Protein 5K6D (pdb70)

Foldseek 3Di:
DFADPCQAAVDDDQDGHHDDPQAWHKRAQLQDDDDDLVVSQVSLQCSQCPHRVARGWHAADCDPRHRHRRIITHHHD/DQFADPCLQAVDDDQDRDHDDPVQKHKNAQLQDDDDDLVVSQVSLQCSQCPHSVAPGWHAADCDPQHRDRRIIIHGHD

Structure (mmCIF, N/CA/C/O backbone):
data_5K6D
#
_entry.id   5K6D
#
_cell.length_a   60.251
_cell.length_b   66.627
_cell.length_c   42.285
_cell.angle_alpha   90.000
_cell.angle_beta   121.690
_cell.angle_gamma   90.000
#
_symmetry.space_group_name_H-M   'C 1 2 1'
#
loop_
_entity.id
_entity.type
_entity.pdbx_description
1 polymer 'Putative secreted salivary protein'
2 water water
#
loop_
_atom_site.group_PDB
_atom_site.id
_atom_site.type_symbol
_atom_site.label_atom_id
_atom_site.label_alt_id
_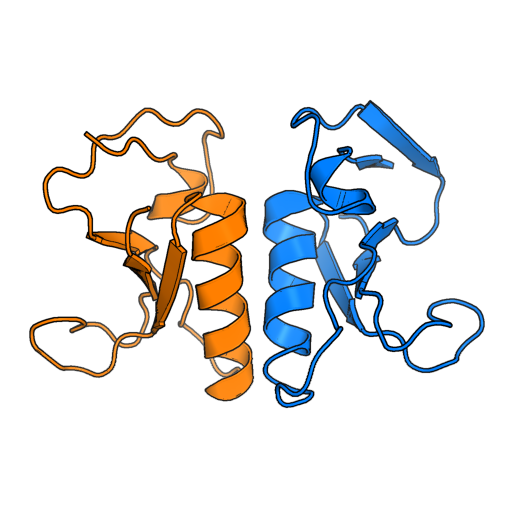atom_site.label_comp_id
_atom_site.label_asym_id
_atom_site.label_entity_id
_atom_site.label_seq_id
_atom_site.pdbx_PDB_ins_code
_atom_site.Cartn_x
_atom_site.Cartn_y
_atom_site.Cartn_z
_atom_site.occupancy
_atom_site.B_iso_or_equiv
_atom_site.auth_seq_id
_atom_site.auth_comp_id
_atom_site.auth_asym_id
_atom_site.auth_atom_id
_atom_site.pdbx_PDB_model_num
ATOM 1 N N . TRP A 1 2 ? -22.011 6.108 26.410 1.00 24.08 1 TRP A N 1
ATOM 2 C CA . TRP A 1 2 ? -22.021 5.971 24.963 1.00 17.83 1 TRP A CA 1
ATOM 3 C C . TRP A 1 2 ? -23.447 5.987 24.458 1.00 16.69 1 TRP A C 1
ATOM 4 O O . TRP A 1 2 ? -24.280 5.192 24.896 1.00 19.24 1 TRP A O 1
ATOM 15 N N . LYS A 1 3 ? -23.720 6.905 23.544 1.00 15.61 2 LYS A N 1
ATOM 16 C CA . LYS A 1 3 ? -25.007 6.943 22.870 1.00 14.65 2 LYS A CA 1
ATOM 17 C C . LYS A 1 3 ? -24.858 6.467 21.433 1.00 12.93 2 LYS A C 1
ATOM 18 O O . LYS A 1 3 ? -23.895 6.826 20.748 1.00 14.66 2 LYS A O 1
ATOM 24 N N . VAL A 1 4 ? -25.805 5.654 20.983 1.00 11.49 3 VAL A N 1
ATOM 25 C CA . VAL A 1 4 ? -25.791 5.140 19.618 1.00 10.54 3 VAL A CA 1
ATOM 26 C C . VAL A 1 4 ? -27.167 5.333 18.998 1.00 10.31 3 VAL A C 1
ATOM 27 O O . VAL A 1 4 ? -28.138 5.663 19.683 1.00 11.46 3 VAL A O 1
ATOM 31 N N . SER A 1 5 ? -27.260 5.128 17.690 1.00 9.89 4 SER A N 1
ATOM 32 C CA . SER A 1 5 ? -28.522 5.341 16.985 1.00 9.63 4 SER A CA 1
ATOM 33 C C . SER A 1 5 ? -29.376 4.076 16.912 1.00 9.21 4 SER A C 1
ATOM 34 O O . SER A 1 5 ? -28.880 2.962 17.117 1.00 8.61 4 SER A O 1
ATOM 37 N N . GLU A 1 6 ? -30.656 4.246 16.585 1.00 9.69 5 GLU A N 1
ATOM 38 C CA . GLU A 1 6 ? -31.485 3.101 16.234 1.00 9.65 5 GLU A CA 1
ATOM 39 C C . GLU A 1 6 ? -30.854 2.273 15.118 1.00 9.23 5 GLU A C 1
ATOM 40 O O . GLU A 1 6 ? -30.890 1.044 15.143 1.00 9.17 5 GLU A O 1
ATOM 46 N N . ARG A 1 7 ? -30.295 2.949 14.121 1.00 8.29 6 ARG A N 1
ATOM 47 C CA . ARG A 1 7 ? -29.641 2.250 13.023 1.00 7.45 6 ARG A CA 1
ATOM 48 C C . ARG A 1 7 ? -28.538 1.336 13.528 1.00 7.61 6 ARG A C 1
ATOM 49 O O . ARG A 1 7 ? -28.383 0.214 13.052 1.00 7.53 6 ARG A O 1
ATOM 57 N N . CYS A 1 8 ? -27.777 1.815 14.503 1.00 6.69 7 CYS A N 1
ATOM 58 C CA . CYS A 1 8 ? -26.754 0.989 15.118 1.00 6.70 7 CYS A CA 1
ATOM 59 C C . CYS A 1 8 ? -27.351 -0.286 15.702 1.00 6.61 7 CYS A C 1
ATOM 60 O O . CYS A 1 8 ? -26.876 -1.393 15.405 1.00 7.34 7 CYS A O 1
ATOM 63 N N . LEU A 1 9 ? -28.391 -0.132 16.519 1.00 7.00 8 LEU A N 1
ATOM 64 C CA . LEU A 1 9 ? -28.910 -1.246 17.301 1.00 7.92 8 LEU A CA 1
ATOM 65 C C . LEU A 1 9 ? -29.797 -2.190 16.497 1.00 7.99 8 LEU A C 1
ATOM 66 O O . LEU A 1 9 ? -29.596 -3.404 16.529 1.00 10.08 8 LEU A O 1
ATOM 71 N N . LYS A 1 10 ? -30.793 -1.655 15.798 1.00 8.78 9 LYS A N 1
ATOM 72 C CA . LYS A 1 10 ? -31.718 -2.545 15.085 1.00 9.70 9 LYS A CA 1
ATOM 73 C C . LYS A 1 10 ? -31.449 -2.609 13.577 1.00 10.54 9 LYS A C 1
ATOM 74 O O . LYS A 1 10 ? -32.048 -3.434 12.881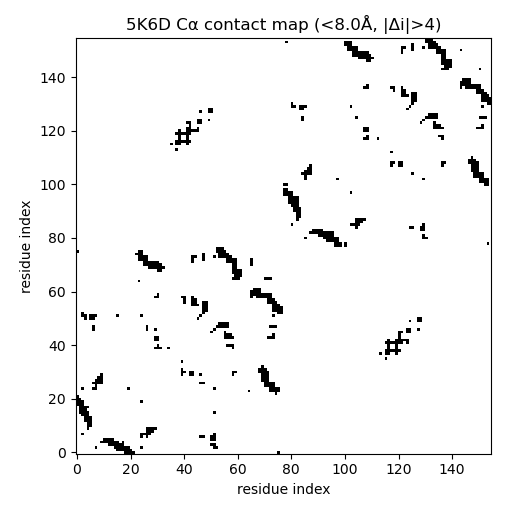 1.00 12.25 9 LYS A O 1
ATOM 80 N N . GLY A 1 11 ? -30.561 -1.760 13.069 1.00 8.42 10 GLY A N 1
ATOM 81 C CA . GLY A 1 11 ? -30.131 -1.880 11.684 1.00 9.88 10 GLY A CA 1
ATOM 82 C C . GLY A 1 11 ? -30.722 -0.855 10.735 1.00 8.48 10 GLY A C 1
ATOM 83 O O . GLY A 1 11 ? -30.248 -0.693 9.600 1.00 9.16 10 GLY A O 1
ATOM 84 N N . HIS A 1 12 ? -31.760 -0.172 11.200 1.00 9.38 11 HIS A N 1
ATOM 85 C CA . HIS A 1 12 ? -32.496 0.815 10.419 1.00 9.50 11 HIS A CA 1
ATOM 86 C C . HIS A 1 12 ? -33.163 1.748 11.417 1.00 9.93 11 HIS A C 1
ATOM 87 O O . HI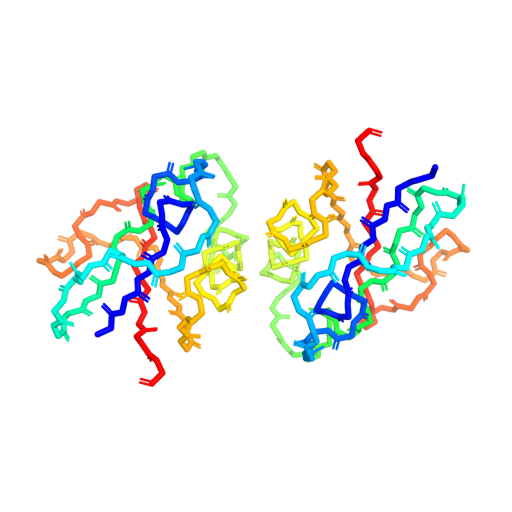S A 1 12 ? -33.161 1.466 12.618 1.00 10.90 11 HIS A O 1
ATOM 94 N N . GLY A 1 13 ? -33.729 2.849 10.933 1.00 9.97 12 GLY A N 1
ATOM 95 C CA . GLY A 1 13 ? -34.446 3.760 11.807 1.00 11.43 12 GLY A CA 1
ATOM 96 C C . GLY A 1 13 ? -33.806 5.126 11.927 1.00 11.41 12 GLY A C 1
ATOM 97 O O . GLY A 1 13 ? -33.207 5.629 10.980 1.00 11.63 12 GLY A O 1
ATOM 98 N N . LYS A 1 14 ? -33.956 5.741 13.092 1.00 11.84 13 LYS A N 1
ATOM 99 C CA A LYS A 1 14 ? -33.417 7.073 13.321 0.53 12.56 13 LYS A CA 1
ATOM 100 C CA B LYS A 1 14 ? -33.418 7.074 13.352 0.47 13.02 13 LYS A CA 1
ATOM 101 C C . LYS A 1 14 ? -31.894 7.103 13.240 1.00 11.74 13 LYS A C 1
ATOM 102 O O . LYS A 1 14 ? -31.215 6.157 13.656 1.00 11.03 13 LYS A O 1
ATOM 113 N N . PHE A 1 15 ? -31.375 8.210 12.709 1.00 12.91 14 PHE A N 1
ATOM 114 C CA A PHE A 1 15 ? -29.950 8.331 12.434 0.64 11.09 14 PHE A CA 1
ATOM 115 C CA B PHE A 1 15 ? -29.948 8.377 12.422 0.36 11.04 14 PHE A CA 1
ATOM 116 C C . PHE A 1 15 ? -29.133 8.929 13.595 1.00 10.59 14 PHE A C 1
ATOM 117 O O . PHE A 1 15 ? -27.992 8.566 13.789 1.00 10.10 14 PHE A O 1
ATOM 132 N N . GLN A 1 16 ? -29.701 9.848 14.368 1.00 15.30 15 GLN A N 1
ATOM 133 C CA . GLN A 1 16 ? -28.861 10.497 15.384 1.00 15.13 15 GLN A CA 1
ATOM 134 C C . GLN A 1 16 ? -28.567 9.557 16.557 1.00 15.36 15 GLN A C 1
ATOM 135 O O . GLN A 1 16 ? -29.348 8.662 16.875 1.00 14.62 15 GLN A O 1
ATOM 141 N N . ALA A 1 17 ? -27.411 9.759 17.180 1.00 15.39 16 ALA A N 1
ATOM 142 C CA . ALA A 1 17 ? -26.965 8.881 18.252 1.00 15.55 16 ALA A CA 1
ATOM 143 C C . ALA A 1 17 ? -27.533 9.353 19.579 1.00 16.81 16 ALA A C 1
ATOM 144 O O . ALA A 1 17 ? -26.928 10.187 20.262 1.00 20.88 16 ALA A O 1
ATOM 146 N N . ASP A 1 18 ? -28.701 8.840 19.953 1.00 14.81 17 ASP A N 1
ATOM 147 C CA . ASP A 1 18 ? -29.296 9.270 21.212 1.00 17.09 17 ASP A CA 1
ATOM 148 C C . ASP A 1 18 ? -29.808 8.125 22.093 1.00 16.61 17 ASP A C 1
ATOM 149 O O . ASP A 1 18 ? -30.552 8.367 23.045 1.00 20.33 17 ASP A O 1
ATOM 154 N N . GLN A 1 19 ? -29.407 6.892 21.792 1.00 14.99 18 GLN A N 1
ATOM 155 C CA . GLN A 1 19 ? -29.783 5.748 22.618 1.00 14.33 18 GLN A CA 1
ATOM 156 C C . GLN A 1 19 ? -28.649 5.380 23.560 1.00 14.10 18 GLN A C 1
ATOM 157 O O . GLN A 1 19 ? -27.558 5.018 23.120 1.00 13.12 18 GLN A O 1
ATOM 163 N N . GLU A 1 20 ? -28.915 5.462 24.856 1.00 15.40 19 GLU A N 1
ATOM 164 C CA . GLU A 1 20 ? -27.901 5.187 25.865 1.00 16.80 19 GLU A CA 1
ATOM 165 C C . GLU A 1 20 ? -27.751 3.694 26.095 1.00 15.19 19 GLU A C 1
ATOM 166 O O . GLU A 1 20 ? -28.735 3.001 26.348 1.00 20.23 19 GLU A O 1
ATOM 172 N N . ILE A 1 21 ? -26.532 3.184 26.053 1.00 16.45 20 ILE A N 1
ATOM 173 C CA . ILE A 1 21 ? -26.383 1.762 26.310 1.00 17.85 20 ILE A CA 1
ATOM 174 C C . ILE A 1 21 ? -25.488 1.471 27.524 1.00 20.96 20 ILE A C 1
ATOM 175 O O . ILE A 1 21 ? -25.302 0.314 27.897 1.00 22.24 20 ILE A O 1
ATOM 180 N N . GLY A 1 22 ? -24.957 2.516 28.152 1.00 19.86 21 GLY A N 1
ATOM 181 C CA . GLY A 1 22 ? -24.153 2.343 29.350 1.00 23.08 21 GLY A CA 1
ATOM 182 C C . GLY A 1 22 ? -22.694 2.061 29.045 1.00 21.30 21 GLY A C 1
ATOM 183 O O . GLY A 1 22 ? -22.136 2.608 28.093 1.00 22.66 21 GLY A O 1
ATOM 184 N N . ASN A 1 23 ? -22.080 1.191 29.844 1.00 20.92 22 ASN A N 1
ATOM 185 C CA . ASN A 1 23 ? -20.638 0.946 29.758 1.00 20.02 22 ASN A CA 1
ATOM 186 C C . ASN A 1 23 ? -20.218 -0.307 28.989 1.00 21.23 22 ASN A C 1
ATOM 187 O O . ASN A 1 23 ? -19.026 -0.566 28.827 1.00 23.99 22 ASN A O 1
ATOM 192 N N . GLY A 1 24 ? -21.186 -1.082 28.518 1.00 19.05 23 GLY A N 1
ATOM 193 C CA . GLY A 1 24 ? -20.876 -2.330 27.842 1.00 14.99 23 GLY A CA 1
ATOM 194 C C . GLY A 1 24 ? -20.780 -2.180 26.336 1.00 11.45 23 GLY A C 1
ATOM 195 O O . GLY A 1 24 ? -20.510 -1.093 25.812 1.00 14.91 23 GLY A O 1
ATOM 196 N N . LEU A 1 25 ? -21.015 -3.281 25.630 1.00 9.48 24 LEU A N 1
ATOM 197 C CA . LEU A 1 25 ? -21.029 -3.290 24.175 1.00 8.93 24 LEU A CA 1
ATOM 198 C C . LEU A 1 25 ? -22.410 -2.927 23.653 1.00 9.38 24 LEU A C 1
ATOM 199 O O . LEU A 1 25 ? -23.413 -3.138 24.348 1.00 9.66 24 LEU A O 1
ATOM 204 N N . ALA A 1 26 ? -22.460 -2.388 22.438 1.00 8.57 25 ALA A N 1
ATOM 205 C CA . ALA A 1 26 ? -23.718 -2.169 21.732 1.00 8.60 25 ALA A CA 1
ATOM 206 C C . ALA A 1 26 ? -24.076 -3.408 20.931 1.00 6.51 25 ALA A C 1
ATOM 207 O O . ALA A 1 26 ? -23.260 -3.901 20.139 1.00 7.70 25 ALA A O 1
ATOM 209 N N . THR A 1 27 ? -25.296 -3.900 21.104 1.00 7.46 26 THR A N 1
ATOM 210 C CA . THR A 1 27 ? -25.746 -5.024 20.304 1.00 7.50 26 THR A CA 1
ATOM 211 C C . THR A 1 27 ? -26.324 -4.536 18.983 1.00 6.39 26 THR A C 1
ATOM 212 O O . THR A 1 27 ? -27.412 -3.949 18.936 1.00 7.07 26 THR A O 1
ATOM 216 N N . ALA A 1 28 ? -25.567 -4.758 17.915 1.00 6.11 27 ALA A N 1
ATOM 217 C CA . ALA A 1 28 ? -26.011 -4.471 16.559 1.00 6.77 27 ALA A CA 1
ATOM 218 C C . ALA A 1 28 ? -26.694 -5.724 16.041 1.00 6.55 27 ALA A C 1
ATOM 219 O O . ALA A 1 28 ? -26.061 -6.633 15.494 1.00 6.98 27 ALA A O 1
ATOM 221 N N . LYS A 1 29 ? -27.992 -5.777 16.273 1.00 7.90 28 LYS A N 1
ATOM 222 C CA . LYS A 1 29 ? -28.773 -6.962 16.003 1.00 9.48 28 LYS A CA 1
ATOM 223 C C . LYS A 1 29 ? -28.688 -7.389 14.541 1.00 9.38 28 LYS A C 1
ATOM 224 O O . LYS A 1 29 ? -28.810 -6.561 13.631 1.00 9.63 28 LYS A O 1
ATOM 230 N N . GLY A 1 30 ? -28.476 -8.682 14.325 1.00 9.71 29 GLY A N 1
ATOM 231 C CA . GLY A 1 30 ? -28.589 -9.277 13.005 1.00 9.24 29 GLY A CA 1
ATOM 232 C C . GLY A 1 30 ? -27.468 -9.057 12.010 1.00 9.03 29 GLY A C 1
ATOM 233 O O . GLY A 1 30 ? -27.509 -9.626 10.916 1.00 10.03 29 GLY A O 1
ATOM 234 N N . GLN A 1 31 ? -26.450 -8.275 12.355 1.00 8.58 30 GLN A N 1
ATOM 235 C CA . GLN A 1 31 ? -25.446 -7.927 11.347 1.00 8.42 30 GLN A CA 1
ATOM 236 C C . GLN A 1 31 ? -24.604 -9.127 10.924 1.00 8.53 30 GLN A C 1
ATOM 237 O O . GLN A 1 31 ? -24.001 -9.106 9.854 1.00 9.57 30 GLN A O 1
ATOM 243 N N . CYS A 1 32 ? -24.568 -10.175 11.746 1.00 9.31 31 CYS A N 1
ATOM 244 C CA . CYS A 1 32 ? -23.770 -11.358 11.433 1.00 9.66 31 CYS A CA 1
ATOM 245 C C . CYS A 1 32 ? -24.617 -12.553 10.992 1.00 10.08 31 CYS A C 1
ATOM 246 O O . CYS A 1 32 ? -24.150 -13.694 11.023 1.00 12.27 31 CYS A O 1
ATOM 249 N N . LYS A 1 33 ? -25.846 -12.295 10.559 1.00 10.67 32 LYS A N 1
ATOM 250 C CA . LYS A 1 33 ? -26.716 -13.370 10.092 1.00 12.43 32 LYS A CA 1
ATOM 251 C C . LYS A 1 33 ? -26.335 -13.821 8.687 1.00 12.72 32 LYS A C 1
ATOM 252 O O . LYS A 1 33 ? -25.600 -13.140 7.977 1.00 13.24 32 LYS A O 1
ATOM 258 N N . GLY A 1 34 ? -26.834 -14.981 8.288 1.00 13.26 33 GLY A N 1
ATOM 259 C CA . GLY A 1 34 ? -26.679 -15.414 6.915 1.00 14.86 33 GLY A CA 1
ATOM 260 C C . GLY A 1 34 ? -25.546 -16.390 6.690 1.00 14.02 33 GLY A C 1
ATOM 261 O O . GLY A 1 34 ? -24.962 -16.919 7.637 1.00 15.27 33 GLY A O 1
ATOM 262 N N . THR A 1 35 ? -25.228 -16.621 5.419 1.00 14.61 34 THR A N 1
ATOM 263 C CA . THR A 1 35 ? -24.320 -17.692 5.039 1.00 14.81 34 THR A CA 1
ATOM 264 C C . THR A 1 35 ? -22.920 -17.239 4.626 1.00 15.98 34 THR A C 1
ATOM 265 O O . THR A 1 35 ? -22.105 -18.068 4.225 1.00 16.70 34 THR A O 1
ATOM 269 N N . ASP A 1 36 ? -22.633 -15.943 4.713 1.00 13.39 35 ASP A N 1
ATOM 270 C CA . ASP A 1 36 ? -21.294 -15.458 4.369 1.00 14.33 35 ASP A CA 1
ATOM 271 C C . ASP A 1 36 ? -20.242 -16.030 5.314 1.00 13.01 35 ASP A C 1
ATOM 272 O O . ASP A 1 36 ? -20.561 -16.488 6.415 1.00 13.54 35 ASP A O 1
ATOM 277 N N . SER A 1 37 ? -18.987 -16.012 4.873 1.00 12.70 36 SER A N 1
ATOM 278 C CA . SER A 1 37 ? -17.886 -16.527 5.678 1.00 12.08 36 SER A CA 1
ATOM 279 C C . SER A 1 37 ? -17.748 -15.743 6.975 1.00 11.61 36 SER A C 1
ATOM 280 O O . SER A 1 37 ? -18.180 -14.589 7.067 1.00 10.70 36 SER A O 1
ATOM 283 N N . ASP A 1 38 ? -17.144 -16.359 7.984 1.00 11.74 37 ASP A N 1
ATOM 284 C CA . ASP A 1 38 ? -16.917 -15.658 9.237 1.00 11.65 37 ASP A CA 1
ATOM 285 C C . ASP A 1 38 ? -16.039 -14.427 9.023 1.00 9.88 37 ASP A C 1
ATOM 286 O O . ASP A 1 38 ? -16.247 -13.410 9.681 1.00 10.09 37 ASP A O 1
ATOM 291 N N . GLN A 1 39 ? -15.079 -14.503 8.104 1.00 10.45 38 GLN A N 1
ATOM 292 C CA . GLN A 1 39 ? -14.236 -13.344 7.823 1.00 11.04 38 GLN A CA 1
ATOM 293 C C . GLN A 1 39 ? -15.043 -12.204 7.217 1.00 9.33 38 GLN A C 1
ATOM 294 O O . GLN A 1 39 ? -14.876 -11.049 7.606 1.00 8.85 38 GLN A O 1
ATOM 300 N N . LYS A 1 40 ? -15.916 -12.516 6.265 1.00 9.41 39 LYS A N 1
ATOM 301 C CA A LYS A 1 40 ? -16.734 -11.474 5.654 0.61 8.86 39 LYS A CA 1
ATOM 302 C CA B LYS A 1 40 ? -16.740 -11.484 5.649 0.39 8.80 39 LYS A CA 1
ATOM 303 C C . LYS A 1 40 ? -17.702 -10.877 6.675 1.00 8.54 39 LYS A C 1
ATOM 304 O O . LYS A 1 40 ? -17.875 -9.651 6.739 1.00 8.09 39 LYS A O 1
ATOM 315 N N . LYS A 1 41 ? -18.323 -11.729 7.486 1.00 8.68 40 LYS A N 1
ATOM 316 C CA . LYS A 1 41 ? -19.190 -11.247 8.560 1.00 8.97 40 LYS A CA 1
ATOM 317 C C . LYS A 1 41 ? -18.412 -10.352 9.528 1.00 8.19 40 LYS A C 1
ATOM 318 O O . LYS A 1 41 ? -18.934 -9.342 10.005 1.00 8.17 40 LYS A O 1
ATOM 324 N N . ALA A 1 42 ? -17.171 -10.730 9.834 1.00 8.38 41 ALA A N 1
ATOM 325 C CA . ALA A 1 42 ? -16.341 -9.933 10.732 1.00 8.54 41 ALA A CA 1
ATOM 326 C C . ALA A 1 42 ? -16.119 -8.538 10.166 1.00 7.31 41 ALA A C 1
ATOM 327 O O . ALA A 1 42 ? -16.114 -7.554 10.904 1.00 7.79 41 ALA A O 1
ATOM 329 N N . GLY A 1 43 ? -15.926 -8.453 8.855 1.00 6.96 42 GLY A N 1
ATOM 330 C CA . GLY A 1 43 ? -15.738 -7.168 8.208 1.00 8.16 42 GLY A CA 1
ATOM 331 C C . GLY A 1 43 ? -17.008 -6.332 8.222 1.00 6.32 42 GLY A C 1
ATOM 332 O O . GLY A 1 43 ? -16.976 -5.128 8.501 1.00 7.02 42 GLY A O 1
ATOM 333 N N . LYS A 1 44 ? -18.136 -6.963 7.921 1.00 6.84 43 LYS A N 1
ATOM 334 C CA . LYS A 1 44 ? -19.409 -6.255 7.972 1.00 6.47 43 LYS A CA 1
ATOM 335 C C . LYS A 1 44 ? -19.668 -5.718 9.372 1.00 6.63 43 LYS A C 1
ATOM 336 O O . LYS A 1 44 ? -20.085 -4.575 9.548 1.00 6.88 43 LYS A O 1
ATOM 342 N N . CYS A 1 45 ? -19.426 -6.552 10.372 1.00 6.31 44 CYS A N 1
ATOM 343 C CA . CYS A 1 45 ? -19.666 -6.164 11.750 1.00 6.45 44 CYS A CA 1
ATOM 344 C C . CYS A 1 45 ? -18.736 -5.033 12.156 1.00 6.33 44 CYS A C 1
ATOM 345 O O . CYS A 1 45 ? -19.183 -4.033 12.712 1.00 7.04 44 CYS A O 1
ATOM 348 N N . ASP A 1 46 ? -17.445 -5.162 11.868 1.00 6.72 45 ASP A N 1
ATOM 349 C CA . ASP A 1 46 ? -16.532 -4.120 12.289 1.00 7.07 45 ASP A CA 1
ATOM 350 C C . ASP A 1 46 ? -16.897 -2.774 11.674 1.00 6.25 45 ASP A C 1
ATOM 351 O O . ASP A 1 46 ? -16.875 -1.753 12.355 1.00 7.13 45 ASP A O 1
ATOM 356 N N . LYS A 1 47 ? -17.247 -2.775 10.390 1.00 6.57 46 LYS A N 1
ATOM 357 C CA . LYS A 1 47 ? -17.611 -1.537 9.712 1.00 5.76 46 LYS A CA 1
ATOM 358 C C . LYS A 1 47 ? -18.952 -0.984 10.192 1.00 5.87 46 LYS A C 1
ATOM 359 O O . LYS A 1 47 ? -19.111 0.227 10.316 1.00 6.27 46 LYS A O 1
ATOM 365 N N . HIS A 1 48 ? -19.929 -1.841 10.457 1.00 5.89 47 HIS A N 1
ATOM 366 C CA . HIS A 1 48 ? -21.162 -1.344 11.060 1.00 5.93 47 HIS A CA 1
ATOM 367 C C . HIS A 1 48 ? -20.840 -0.664 12.393 1.00 5.81 47 HIS A C 1
ATOM 368 O O . HIS A 1 48 ? -21.347 0.422 12.703 1.00 6.62 47 HIS A O 1
ATOM 375 N N . CYS A 1 49 ? -19.960 -1.284 13.162 1.00 5.82 48 CYS A N 1
ATOM 376 C CA . CYS A 1 49 ? -19.592 -0.734 14.457 1.00 5.83 48 CYS A CA 1
ATOM 377 C C . CYS A 1 49 ? -18.880 0.604 14.355 1.00 6.66 48 CYS A C 1
ATOM 378 O O . CYS A 1 49 ? -19.198 1.528 15.102 1.00 7.09 48 CYS A O 1
ATOM 381 N N . THR A 1 50 ? -17.914 0.724 13.448 1.00 6.68 49 THR A N 1
ATOM 382 C CA . THR A 1 50 ? -17.185 1.985 13.341 1.00 7.82 49 THR A CA 1
ATOM 383 C C . THR A 1 50 ? -17.965 3.034 12.549 1.00 7.64 49 THR A C 1
ATOM 384 O O . THR A 1 50 ? -17.917 4.227 12.867 1.00 9.65 49 THR A O 1
ATOM 388 N N . GLY A 1 51 ? -18.675 2.599 11.509 1.00 7.18 50 GLY A N 1
ATOM 389 C CA . GLY A 1 51 ? -19.317 3.524 10.600 1.00 8.43 50 GLY A CA 1
ATOM 390 C C . GLY A 1 51 ? -20.725 3.934 10.960 1.00 7.75 50 GLY A C 1
ATOM 391 O O . GLY A 1 51 ? -21.172 4.998 10.542 1.00 9.80 50 GLY A O 1
ATOM 392 N N . VAL A 1 52 ? -21.431 3.095 11.709 1.00 6.99 51 VAL A N 1
ATOM 393 C CA . VAL A 1 52 ? -22.815 3.388 12.073 1.00 7.15 51 VAL A CA 1
ATOM 394 C C . VAL A 1 52 ? -22.948 3.581 13.582 1.00 6.80 51 VAL A C 1
ATOM 395 O O . VAL A 1 52 ? -23.498 4.586 14.027 1.00 8.21 51 VAL A O 1
ATOM 399 N N . CYS A 1 53 ? -22.413 2.654 14.370 1.00 6.60 52 CYS A N 1
ATOM 400 C CA . CYS A 1 53 ? -22.411 2.825 15.825 1.00 6.77 52 CYS A CA 1
ATOM 401 C C . CYS A 1 53 ? -21.380 3.848 16.311 1.00 6.87 52 CYS A C 1
ATOM 402 O O . CYS A 1 53 ? -21.449 4.286 17.451 1.00 8.49 52 CYS A O 1
ATOM 405 N N . LEU A 1 54 ? -20.431 4.210 15.451 1.00 7.68 53 LEU A N 1
ATOM 406 C CA . LEU A 1 54 ? -19.369 5.170 15.769 1.00 8.65 53 LEU A CA 1
ATOM 407 C C . LEU A 1 54 ? -18.546 4.710 16.969 1.00 9.01 53 LEU A C 1
ATOM 408 O O . LEU A 1 54 ? -18.122 5.507 17.813 1.00 11.51 53 LEU A O 1
ATOM 413 N N . GLY A 1 55 ? -18.308 3.405 17.027 1.00 8.34 54 GLY A N 1
ATOM 414 C CA . GLY A 1 55 ? -17.440 2.815 18.026 1.00 8.79 54 GLY A CA 1
ATOM 415 C C . GLY A 1 55 ? -16.050 2.557 17.472 1.00 8.81 54 GLY A C 1
ATOM 416 O O . GLY A 1 55 ? -15.691 3.040 16.390 1.00 10.51 54 GLY A O 1
ATOM 417 N N . SER A 1 56 ? -15.257 1.790 18.208 1.00 9.78 55 SER A N 1
ATOM 418 C CA . SER A 1 56 ? -13.886 1.490 17.797 1.00 10.80 55 SER A CA 1
ATOM 419 C C . SER A 1 56 ? -13.789 0.246 16.919 1.00 9.39 55 SER A C 1
ATOM 420 O O . SER A 1 56 ? -12.816 0.068 16.193 1.00 10.80 55 SER A O 1
ATOM 423 N N . GLY A 1 57 ? -14.797 -0.615 16.989 1.00 10.11 56 GLY A N 1
ATOM 424 C CA . GLY A 1 57 ? -14.786 -1.863 16.255 1.00 9.84 56 GLY A CA 1
ATOM 425 C C . GLY A 1 57 ? -15.801 -2.805 16.859 1.00 8.99 56 GLY A C 1
ATOM 426 O O . GLY A 1 57 ? -16.551 -2.421 17.759 1.00 9.72 56 GLY A O 1
ATOM 427 N N . GLY A 1 58 ? -15.855 -4.034 16.373 1.00 8.25 57 GLY A N 1
ATOM 428 C CA . GLY A 1 58 ? -16.755 -4.999 16.964 1.00 9.83 57 GLY A CA 1
ATOM 429 C C . GLY A 1 58 ? -16.535 -6.379 16.412 1.00 8.34 57 GLY A C 1
ATOM 430 O O . GLY A 1 58 ? -15.721 -6.577 15.501 1.00 10.96 57 GLY A O 1
ATOM 431 N N . SER A 1 59 ? -17.251 -7.344 16.971 1.00 9.19 58 SER A N 1
ATOM 432 C CA . SER A 1 59 ? -17.138 -8.721 16.516 1.00 9.97 58 SER A CA 1
ATOM 433 C C . SER A 1 59 ? -18.474 -9.438 16.635 1.00 8.76 58 SER A C 1
ATOM 434 O O . SER A 1 59 ? -19.335 -9.060 17.440 1.00 8.35 58 SER A O 1
ATOM 437 N N . CYS A 1 60 ? -18.637 -10.486 15.840 1.00 9.53 59 CYS A N 1
ATOM 438 C CA . CYS A 1 60 ? -19.846 -11.299 15.866 1.00 9.35 59 CYS A CA 1
ATOM 439 C C . CYS A 1 60 ? -19.934 -12.144 17.132 1.00 10.02 59 CYS A C 1
ATOM 440 O O . CYS A 1 60 ? -18.922 -12.444 17.782 1.00 10.50 59 CYS A O 1
ATOM 443 N N . GLY A 1 61 ? -21.155 -12.545 17.474 1.00 9.19 60 GLY A N 1
ATOM 444 C CA . GLY A 1 61 ? -21.382 -13.374 18.646 1.00 10.29 60 GLY A CA 1
ATOM 445 C C . GLY A 1 61 ? -20.655 -14.701 18.600 1.00 13.33 60 GLY A C 1
ATOM 446 O O . GLY A 1 61 ? -20.495 -15.315 17.538 1.00 13.88 60 GLY A O 1
ATOM 447 N N . ASP A 1 62 ? -20.216 -15.148 19.770 1.00 14.86 61 ASP A N 1
ATOM 448 C CA . ASP A 1 62 ? -19.480 -16.398 19.873 1.00 16.34 61 ASP A CA 1
ATOM 449 C C . ASP A 1 62 ? -20.060 -17.310 20.953 1.00 17.52 61 ASP A C 1
ATOM 450 O O . ASP A 1 62 ? -19.488 -18.359 21.261 1.00 20.08 61 ASP A O 1
ATOM 455 N N . GLY A 1 63 ? -21.196 -16.918 21.522 1.00 16.52 62 GLY A N 1
ATOM 456 C CA . GLY A 1 63 ? -21.837 -17.725 22.550 1.00 16.97 62 GLY A CA 1
ATOM 457 C C . GLY A 1 63 ? -21.431 -17.399 23.978 1.00 14.45 62 GLY A C 1
ATOM 458 O O . GLY A 1 63 ? -21.981 -17.948 24.932 1.00 16.01 62 GLY A O 1
ATOM 459 N N . SER A 1 64 ? -20.465 -16.502 24.129 1.00 13.80 63 SER A N 1
ATOM 460 C CA . SER A 1 64 ? -20.059 -16.030 25.448 1.00 12.77 63 SER A CA 1
ATOM 461 C C . SER A 1 64 ? -21.153 -15.179 26.074 1.00 11.93 63 SER A C 1
ATOM 462 O O . SER A 1 64 ? -22.068 -14.731 25.386 1.00 12.39 63 SER A O 1
ATOM 465 N N . SER A 1 65 ? -21.057 -14.951 27.378 1.00 12.43 64 SER A N 1
ATOM 466 C CA A SER A 1 65 ? -22.031 -14.130 28.089 0.44 14.62 64 SER A CA 1
ATOM 467 C CA B SER A 1 65 ? -22.060 -14.146 28.063 0.56 13.88 64 SER A CA 1
ATOM 468 C C . SER A 1 65 ? -22.135 -12.738 27.474 1.00 12.85 64 SER A C 1
ATOM 469 O O . SER A 1 65 ? -23.218 -12.170 27.349 1.00 13.63 64 SER A O 1
ATOM 474 N N . GLN A 1 66 ? -20.989 -12.191 27.093 1.00 11.64 65 GLN A N 1
ATOM 475 C CA . GLN A 1 66 ? -20.923 -10.846 26.555 1.00 11.16 65 GLN A CA 1
ATOM 476 C C . GLN A 1 66 ? -21.393 -10.774 25.103 1.00 10.22 65 GLN A C 1
ATOM 477 O O . GLN A 1 66 ? -21.906 -9.749 24.664 1.00 12.27 65 GLN A O 1
ATOM 483 N N . LYS A 1 67 ? -21.193 -11.851 24.346 1.00 9.38 66 LYS A N 1
ATOM 484 C CA . LYS A 1 67 ? -21.522 -11.859 22.923 1.00 9.48 66 LYS A CA 1
ATOM 485 C C . LYS A 1 67 ? -22.292 -13.141 22.601 1.00 10.03 66 LYS A C 1
ATOM 486 O O . LYS A 1 67 ? -21.792 -14.010 21.888 1.00 10.50 66 LYS A O 1
ATOM 492 N N . PRO A 1 68 ? -23.520 -13.267 23.135 1.00 9.89 67 PRO A N 1
ATOM 493 C CA . PRO A 1 68 ? -24.185 -14.580 23.162 1.00 11.21 67 PRO A CA 1
ATOM 494 C C . PRO A 1 68 ? -24.765 -15.068 21.836 1.00 11.95 67 PRO A C 1
ATOM 495 O O . PRO A 1 68 ? -24.855 -16.280 21.646 1.00 14.52 67 PRO A O 1
ATOM 499 N N . ASN A 1 69 ? -25.155 -14.159 20.947 1.00 11.65 68 ASN A N 1
ATOM 500 C CA . ASN A 1 69 ? -25.893 -14.535 19.746 1.00 11.94 68 ASN A CA 1
ATOM 501 C C . ASN A 1 69 ? -25.020 -14.443 18.499 1.00 11.94 68 ASN A C 1
ATOM 502 O O . ASN A 1 69 ? -24.581 -13.359 18.134 1.00 11.42 68 ASN A O 1
ATOM 507 N N . LYS A 1 70 ? -24.798 -15.570 17.833 1.00 14.34 69 LYS A N 1
ATOM 508 C CA . LYS A 1 70 ? -23.914 -15.612 16.669 1.00 13.90 69 LYS A CA 1
ATOM 509 C C . LYS A 1 70 ? -24.413 -14.770 15.495 1.00 13.16 69 LYS A C 1
ATOM 510 O O . LYS A 1 70 ? -23.632 -14.422 14.610 1.00 15.42 69 LYS A O 1
ATOM 516 N N . GLU A 1 71 ? -25.702 -14.445 15.478 1.00 13.22 70 GLU A N 1
ATOM 517 C CA . GLU A 1 71 ? -26.249 -13.609 14.408 1.00 13.83 70 GLU A CA 1
ATOM 518 C C . GLU A 1 71 ? -26.062 -12.125 14.687 1.00 11.45 70 GLU A C 1
ATOM 519 O O . GLU A 1 71 ? -26.262 -11.301 13.797 1.00 11.66 70 GLU A O 1
ATOM 525 N N . ASP A 1 72 ? -25.690 -11.795 15.918 1.00 10.16 71 ASP A N 1
ATOM 526 C CA . ASP A 1 72 ? -25.532 -10.403 16.308 1.00 8.87 71 ASP A CA 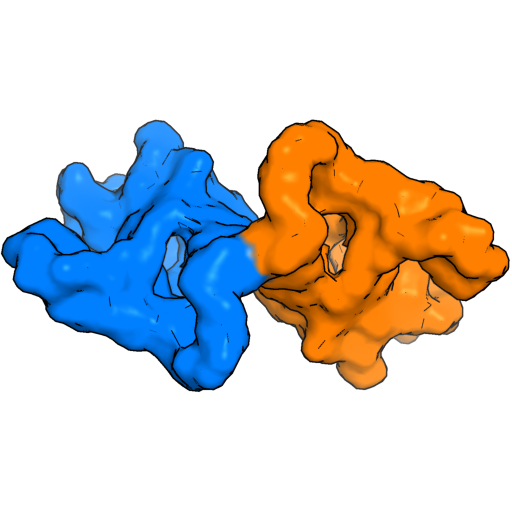1
ATOM 527 C C . ASP A 1 72 ? -24.074 -9.972 16.285 1.00 8.05 71 ASP A C 1
ATOM 528 O O . ASP A 1 72 ? -23.154 -10.783 16.385 1.00 8.71 71 ASP A O 1
ATOM 533 N N . CYS A 1 73 ? -23.902 -8.669 16.138 1.00 8.21 72 CYS A N 1
ATOM 534 C CA . CYS A 1 73 ? -22.615 -8.006 16.110 1.00 7.34 72 CYS A CA 1
ATOM 535 C C . CYS A 1 73 ? -22.519 -7.173 17.381 1.00 6.52 72 CYS A C 1
ATOM 536 O O . CYS A 1 73 ? -23.483 -6.512 17.741 1.00 8.16 72 CYS A O 1
ATOM 539 N N . TYR A 1 74 ? -21.375 -7.209 18.058 1.00 7.05 73 TYR A N 1
ATOM 540 C CA . TYR A 1 74 ? -21.215 -6.539 19.345 1.00 7.74 73 TYR A CA 1
ATOM 541 C C . TYR A 1 74 ? -20.125 -5.486 19.228 1.00 6.94 73 TYR A C 1
ATOM 542 O O . TYR A 1 74 ? -18.949 -5.807 19.008 1.00 7.97 73 TY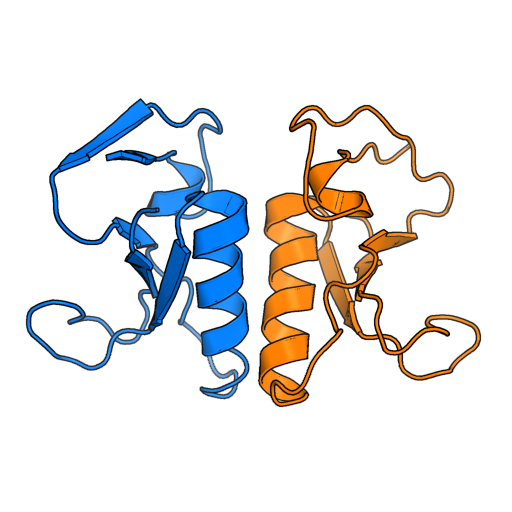R A O 1
ATOM 551 N N . CYS A 1 75 ? -20.539 -4.225 19.361 1.00 6.93 74 CYS A N 1
ATOM 552 C CA . CYS A 1 75 ? -19.666 -3.089 19.111 1.00 7.38 74 CYS A CA 1
ATOM 553 C C . CYS A 1 75 ? -19.101 -2.486 20.379 1.00 8.06 74 CYS A C 1
ATOM 554 O O . CYS A 1 75 ? -19.820 -2.276 21.356 1.00 8.45 74 CYS A O 1
ATOM 557 N N . LYS A 1 76 ? -17.815 -2.175 20.329 1.00 8.91 75 LYS A N 1
ATOM 558 C CA . LYS A 1 76 ? -17.105 -1.529 21.416 1.00 10.19 75 LYS A CA 1
ATOM 559 C C . LYS A 1 76 ? -17.037 -0.019 21.198 1.00 10.48 75 LYS A C 1
ATOM 560 O O . LYS A 1 76 ? -16.879 0.442 20.066 1.00 10.30 75 LYS A O 1
ATOM 566 N N . SER A 1 77 ? -17.136 0.752 22.276 1.00 11.35 76 SER A N 1
ATOM 567 C CA . SER A 1 77 ? -17.056 2.203 22.181 1.00 12.01 76 SER A CA 1
ATOM 568 C C . SER A 1 77 ? -15.652 2.666 21.816 1.00 13.00 76 SER A C 1
ATOM 569 O O . SER A 1 77 ? -14.692 1.895 21.872 1.00 14.65 76 SER A O 1
ATOM 572 N N . LYS A 1 78 ? -15.533 3.939 21.462 1.00 14.17 77 LYS A N 1
ATOM 573 C CA . LYS A 1 78 ? -14.223 4.564 21.367 1.00 16.49 77 LYS A CA 1
ATOM 574 C C . LYS A 1 78 ? -13.734 4.918 22.765 1.00 18.31 77 LYS A C 1
ATOM 575 O O . LYS A 1 78 ? -14.459 4.739 23.748 1.00 19.19 77 LYS A O 1
ATOM 582 N N . MET B 1 1 ? -29.449 13.393 -8.448 1.00 25.64 0 MET B N 1
ATOM 583 C CA . MET B 1 1 ? -28.282 12.532 -8.281 1.00 19.65 0 MET B CA 1
ATOM 584 C C . MET B 1 1 ? -28.142 12.015 -6.857 1.00 13.56 0 MET B C 1
ATOM 585 O O . MET B 1 1 ? -28.519 12.695 -5.906 1.00 16.21 0 MET B O 1
ATOM 590 N N . TRP B 1 2 ? -27.576 10.815 -6.731 1.00 14.43 1 TRP B N 1
ATOM 591 C CA . TRP B 1 2 ? -27.112 10.261 -5.459 1.00 10.87 1 TRP B CA 1
ATOM 592 C C . TRP B 1 2 ? -26.202 11.253 -4.773 1.00 9.62 1 TRP B C 1
ATOM 593 O O . TRP B 1 2 ? -25.250 11.742 -5.385 1.00 11.45 1 TRP B O 1
ATOM 604 N N . LYS B 1 3 ? -26.508 11.563 -3.522 1.00 9.87 2 LYS B N 1
ATOM 605 C CA . LYS B 1 3 ? -25.661 12.421 -2.706 1.00 9.73 2 LYS B CA 1
ATOM 606 C C . LYS B 1 3 ? -25.037 11.600 -1.594 1.00 9.02 2 LYS B C 1
ATOM 607 O O . LYS B 1 3 ? -25.720 10.783 -0.974 1.00 10.72 2 LYS B O 1
ATOM 613 N N . VAL B 1 4 ? -23.752 11.827 -1.342 1.00 8.76 3 VAL B N 1
ATOM 614 C CA . VAL B 1 4 ? -23.032 11.125 -0.290 1.00 8.61 3 VAL B CA 1
ATOM 615 C C . VAL B 1 4 ? -22.202 12.094 0.547 1.00 8.72 3 VAL B C 1
ATOM 616 O O . VAL B 1 4 ? -21.979 13.242 0.177 1.00 9.95 3 VAL B O 1
ATOM 620 N N . SER B 1 5 ? -21.744 11.598 1.685 1.00 8.55 4 SER B N 1
ATOM 621 C CA . SER B 1 5 ? -20.986 12.382 2.644 1.00 9.07 4 SER B CA 1
ATOM 622 C C . SER B 1 5 ? -19.479 12.227 2.496 1.00 9.02 4 SER B C 1
ATOM 623 O O . SER B 1 5 ? -18.982 11.296 1.854 1.00 8.47 4 SER B O 1
ATOM 626 N N . GLU B 1 6 ? -18.755 13.127 3.148 1.00 9.56 5 GLU B N 1
ATOM 627 C CA . GLU B 1 6 ? -17.315 12.986 3.319 1.00 10.68 5 GLU B CA 1
ATOM 628 C C . GLU B 1 6 ? -16.968 11.639 3.953 1.00 10.81 5 GLU B C 1
ATOM 629 O O . GLU B 1 6 ? -15.980 11.002 3.591 1.00 11.25 5 GLU B O 1
ATOM 635 N N . ARG B 1 7 ? -17.761 11.208 4.925 1.00 10.02 6 ARG B N 1
ATOM 636 C CA . ARG B 1 7 ? -17.472 9.937 5.577 1.00 10.70 6 ARG B CA 1
ATOM 637 C C . ARG B 1 7 ? -17.568 8.778 4.588 1.00 9.18 6 ARG B C 1
ATOM 638 O O . ARG B 1 7 ? -16.775 7.843 4.639 1.00 9.82 6 ARG B O 1
ATOM 646 N N . CYS B 1 8 ? -18.524 8.854 3.670 1.00 8.00 7 CYS B N 1
ATOM 647 C CA . CYS B 1 8 ? -18.608 7.879 2.588 1.00 7.40 7 CYS B CA 1
ATOM 648 C C . CYS B 1 8 ? -17.346 7.897 1.714 1.00 7.43 7 CYS B C 1
ATOM 649 O O . CYS B 1 8 ? -16.698 6.865 1.518 1.00 8.00 7 CYS B O 1
ATOM 652 N N . LEU B 1 9 ? -16.991 9.072 1.204 1.00 7.54 8 LEU B N 1
ATOM 653 C CA . LEU B 1 9 ? -15.938 9.177 0.195 1.00 7.97 8 LEU B CA 1
ATOM 654 C C . LEU B 1 9 ? -14.535 9.036 0.765 1.00 9.84 8 LEU B C 1
ATOM 655 O O . LEU B 1 9 ? -13.665 8.453 0.117 1.00 10.70 8 LEU B O 1
ATOM 660 N N . LYS B 1 10 ? -14.295 9.565 1.962 1.00 11.25 9 LYS B N 1
ATOM 661 C CA . LYS B 1 10 ? -12.931 9.562 2.485 1.00 12.76 9 LYS B CA 1
ATOM 662 C C . LYS B 1 10 ? -12.793 8.854 3.832 1.00 12.99 9 LYS B C 1
ATOM 663 O O . LYS B 1 10 ? -11.675 8.628 4.289 1.00 16.55 9 LYS B O 1
ATOM 669 N N . GLY B 1 11 ? -13.909 8.478 4.453 1.00 12.54 10 GLY B N 1
ATOM 670 C CA . GLY B 1 11 ? -13.856 7.681 5.667 1.00 16.03 10 GLY B CA 1
ATOM 671 C C . GLY B 1 11 ? -13.752 8.494 6.940 1.00 19.02 10 GLY B C 1
ATOM 672 O O . GLY B 1 11 ? -13.582 7.939 8.027 1.00 23.68 10 GLY B O 1
ATOM 673 N N . HIS B 1 12 ? -13.833 9.814 6.809 1.00 16.72 11 HIS B N 1
ATOM 674 C CA . HIS B 1 12 ? -13.832 10.705 7.965 1.00 18.42 11 HIS B CA 1
ATOM 675 C C . HIS B 1 12 ? -14.458 12.034 7.568 1.00 18.18 11 HIS B C 1
ATOM 676 O O . HIS B 1 12 ? -14.731 12.260 6.392 1.00 17.58 11 HIS B O 1
ATOM 683 N N . GLY B 1 13 ? -14.698 12.902 8.546 1.00 20.64 12 GLY B N 1
ATOM 684 C CA . GLY B 1 13 ? -15.267 14.209 8.276 1.00 21.39 12 GLY B CA 1
ATOM 685 C C . GLY B 1 13 ? -16.769 14.298 8.478 1.00 18.69 12 GLY B C 1
ATOM 686 O O . GLY B 1 13 ? -17.329 13.678 9.383 1.00 18.34 12 GLY B O 1
ATOM 687 N N . LYS B 1 14 ? -17.415 15.075 7.613 1.00 18.44 13 LYS B N 1
ATOM 688 C CA . LYS B 1 14 ? -18.826 15.431 7.748 1.00 19.18 13 LYS B CA 1
ATOM 689 C C . LYS B 1 14 ? -19.782 14.254 7.533 1.00 16.25 13 LYS B C 1
ATOM 690 O O . LYS B 1 14 ? -19.550 13.382 6.687 1.00 14.94 13 LYS B O 1
ATOM 696 N N . PHE B 1 15 ? -20.873 14.258 8.291 1.00 15.84 14 PHE B N 1
ATOM 697 C CA . PHE B 1 15 ? -21.902 13.229 8.183 1.00 16.11 14 PHE B CA 1
ATOM 698 C C . PHE B 1 15 ? -22.950 13.528 7.116 1.00 14.11 14 PHE B C 1
ATOM 699 O O . PHE B 1 15 ? -23.534 12.616 6.541 1.00 13.98 14 PHE B O 1
ATOM 707 N N . GLN B 1 16 ? -23.219 14.809 6.882 1.00 15.23 15 GLN B N 1
ATOM 708 C CA . GLN B 1 16 ? -24.236 15.196 5.909 1.00 17.26 15 GLN B CA 1
ATOM 709 C C . GLN B 1 16 ? -23.853 14.784 4.491 1.00 16.39 15 GLN B C 1
ATOM 710 O O . GLN B 1 16 ? -22.681 14.831 4.111 1.00 16.94 15 GLN B O 1
ATOM 716 N N . ALA B 1 17 ? -24.841 14.368 3.709 1.00 17.14 16 ALA B N 1
ATOM 717 C CA . ALA B 1 17 ? -24.591 13.986 2.321 1.00 17.61 16 ALA B CA 1
ATOM 718 C C . ALA B 1 17 ? -24.590 15.213 1.406 1.00 17.25 16 ALA B C 1
ATOM 719 O O . ALA B 1 17 ? -25.649 15.661 0.963 1.00 24.22 16 ALA B O 1
ATOM 721 N N . ASP B 1 18 ? -23.401 15.745 1.117 1.00 16.44 17 ASP B N 1
ATOM 722 C CA . ASP B 1 18 ? -23.261 17.022 0.417 1.00 16.50 17 ASP B CA 1
ATOM 723 C C . ASP B 1 18 ? -22.573 16.931 -0.947 1.00 14.65 17 ASP B C 1
ATOM 724 O O . ASP B 1 18 ? -22.317 17.959 -1.579 1.00 16.41 17 ASP B O 1
ATOM 729 N N . GLN B 1 19 ? -22.278 15.718 -1.403 1.00 13.22 18 GLN B N 1
ATOM 730 C CA . GLN B 1 19 ? -21.546 15.548 -2.656 1.00 12.73 18 GLN B CA 1
ATOM 731 C C . GLN B 1 19 ? -22.269 14.616 -3.622 1.00 11.86 18 GLN B C 1
ATOM 732 O O . GLN B 1 19 ? -22.563 13.466 -3.305 1.00 11.00 18 GLN B O 1
ATOM 738 N N . GLU B 1 20 ? -22.539 15.118 -4.820 1.00 12.35 19 GLU B N 1
ATOM 739 C CA . GLU B 1 20 ? -23.292 14.351 -5.805 1.00 12.00 19 GLU B CA 1
ATOM 740 C C . GLU B 1 20 ? -22.412 13.409 -6.606 1.00 11.45 19 GLU B C 1
ATOM 741 O O . GLU B 1 20 ? -21.284 13.755 -6.990 1.00 13.73 19 GLU B O 1
ATOM 747 N N . ILE B 1 21 ? -22.951 12.218 -6.849 1.00 11.54 20 ILE B N 1
ATOM 748 C CA . ILE B 1 21 ? -22.318 11.166 -7.630 1.00 12.13 20 ILE B CA 1
ATOM 749 C C . ILE B 1 21 ? -23.125 10.947 -8.896 1.00 21.22 20 ILE B C 1
ATOM 750 O O . ILE B 1 21 ? -24.068 10.145 -8.909 1.00 21.96 20 ILE B O 1
ATOM 755 N N . GLY B 1 22 ? -22.759 11.651 -9.954 1.00 20.28 21 GLY B N 1
ATOM 756 C CA . GLY B 1 22 ? -23.503 11.614 -11.197 1.00 21.62 21 GLY B CA 1
ATOM 757 C C . GLY B 1 22 ? -23.580 10.247 -11.847 1.00 21.18 21 GLY B C 1
ATOM 758 O O . GLY B 1 22 ? -24.607 9.894 -12.419 1.00 23.92 21 GLY B O 1
ATOM 759 N N . ASN B 1 23 ? -22.501 9.475 -11.764 1.00 23.26 22 ASN B N 1
ATOM 760 C CA . ASN B 1 23 ? -22.450 8.192 -12.454 1.00 27.13 22 ASN B CA 1
ATOM 761 C C . ASN B 1 23 ? -22.916 7.022 -11.593 1.00 25.08 22 ASN B C 1
ATOM 762 O O . ASN B 1 23 ? -22.773 5.860 -11.977 1.00 25.85 22 ASN B O 1
ATOM 767 N N . GLY B 1 24 ? -23.477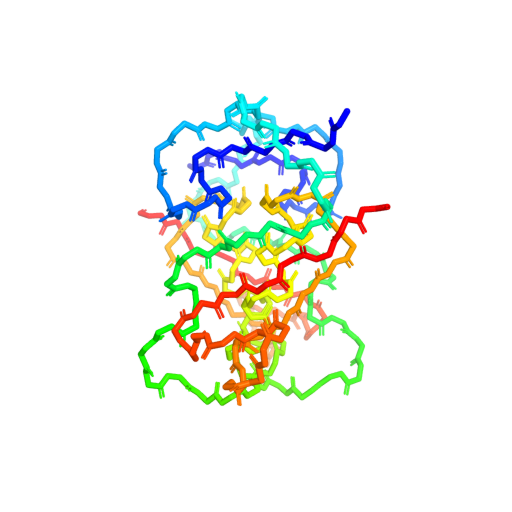 7.333 -10.429 1.00 20.34 23 GLY B N 1
ATOM 768 C CA . GLY B 1 24 ? -23.993 6.307 -9.541 1.00 18.30 23 GLY B CA 1
ATOM 769 C C . GLY B 1 24 ? -22.978 5.271 -9.081 1.00 10.54 23 GLY B C 1
ATOM 770 O O . GLY B 1 24 ? -23.364 4.184 -8.633 1.00 18.75 23 GLY B O 1
ATOM 771 N N . LEU B 1 25 ? -21.687 5.584 -9.176 1.00 22.84 24 LEU B N 1
ATOM 772 C CA . LEU B 1 25 ? -20.637 4.757 -8.567 1.00 12.88 24 LEU B CA 1
ATOM 773 C C . LEU B 1 25 ? -19.797 5.652 -7.669 1.00 9.68 24 LEU B C 1
ATOM 774 O O . LEU B 1 25 ? -19.097 6.551 -8.155 1.00 11.73 24 LEU B O 1
ATOM 779 N N . ALA B 1 26 ? -19.912 5.437 -6.364 1.00 8.57 25 ALA B N 1
ATOM 780 C CA . ALA B 1 26 ? -19.204 6.246 -5.382 1.00 8.43 25 ALA B CA 1
ATOM 781 C C . ALA B 1 26 ? -17.916 5.546 -4.989 1.00 7.59 25 ALA B C 1
ATOM 782 O O . ALA B 1 26 ? -17.938 4.369 -4.627 1.00 9.39 25 ALA B O 1
ATOM 784 N N . THR B 1 27 ? -16.794 6.255 -5.046 1.00 7.44 26 THR B N 1
ATOM 785 C CA . THR B 1 27 ? -15.526 5.671 -4.640 1.00 7.15 26 THR B CA 1
ATOM 786 C C . THR B 1 27 ? -15.249 6.001 -3.190 1.00 6.87 26 THR B C 1
ATOM 787 O O . THR B 1 27 ? -15.008 7.152 -2.832 1.00 8.04 26 THR B O 1
ATOM 791 N N . ALA B 1 28 ? -15.317 4.974 -2.357 1.00 6.25 27 ALA B N 1
ATOM 792 C CA . ALA B 1 28 ? -15.003 5.082 -0.948 1.00 6.75 27 ALA B CA 1
ATOM 793 C C . ALA B 1 28 ? -13.508 4.812 -0.799 1.00 6.80 27 ALA B C 1
ATOM 794 O O . ALA B 1 28 ? -13.060 3.662 -0.704 1.00 7.41 27 ALA B O 1
ATOM 796 N N . LYS B 1 29 ? -12.740 5.892 -0.838 1.00 8.42 28 LYS B N 1
ATOM 797 C CA . LYS B 1 29 ? -11.291 5.810 -0.902 1.00 9.16 28 LYS B CA 1
ATOM 798 C C . LYS B 1 29 ? -10.723 5.097 0.307 1.00 9.18 28 LYS B C 1
ATOM 799 O O . LYS B 1 29 ? -11.114 5.378 1.449 1.00 10.06 28 LYS B O 1
ATOM 805 N N . GLY B 1 30 ? -9.801 4.174 0.058 1.00 9.07 29 GLY B N 1
ATOM 806 C CA . GLY B 1 30 ? -8.998 3.593 1.114 1.00 10.03 29 GLY B CA 1
ATOM 807 C C . GLY B 1 30 ? -9.645 2.499 1.933 1.00 8.74 29 GLY B C 1
ATOM 808 O O . GLY B 1 30 ? -8.975 1.911 2.783 1.00 9.98 29 GLY B O 1
ATOM 809 N N . GLN B 1 31 ? -10.923 2.210 1.705 1.00 7.62 30 GLN B N 1
ATOM 810 C CA . GLN B 1 31 ? -11.614 1.266 2.576 1.00 8.16 30 GLN B CA 1
ATOM 811 C C . GLN B 1 31 ? -11.106 -0.168 2.423 1.00 7.88 30 GLN B C 1
ATOM 812 O O . GLN B 1 31 ? -11.355 -1.004 3.296 1.00 9.27 30 GLN B O 1
ATOM 818 N N . CYS B 1 32 ? -10.395 -0.458 1.337 1.00 7.80 31 CYS B N 1
ATOM 819 C CA . CYS B 1 32 ? -9.857 -1.799 1.127 1.00 8.01 31 CYS B CA 1
ATOM 820 C C . CYS B 1 32 ? -8.336 -1.852 1.300 1.00 8.69 31 CYS B C 1
ATOM 821 O O . CYS B 1 32 ? -7.694 -2.810 0.880 1.00 9.15 31 CYS B O 1
ATOM 824 N N . LYS B 1 33 ? -7.764 -0.835 1.940 1.00 8.54 32 LYS B N 1
ATOM 825 C CA . LYS B 1 33 ? -6.330 -0.837 2.201 1.00 10.87 32 LYS B CA 1
ATOM 826 C C . LYS B 1 33 ? -5.969 -1.772 3.352 1.00 9.98 32 LYS B C 1
ATOM 827 O O . LYS B 1 33 ? -6.824 -2.197 4.132 1.00 10.22 32 LYS B O 1
ATOM 833 N N . GLY B 1 34 ? -4.688 -2.094 3.446 1.00 11.57 33 GLY B N 1
ATOM 834 C CA . GLY B 1 34 ? -4.189 -2.853 4.573 1.00 12.55 33 GLY B CA 1
ATOM 835 C C . GLY B 1 34 ? -4.102 -4.339 4.320 1.00 11.15 33 GLY B C 1
ATOM 836 O O . GLY B 1 34 ? -4.134 -4.805 3.178 1.00 10.97 33 GLY B O 1
ATOM 837 N N . THR B 1 35 ? -4.011 -5.089 5.411 1.00 10.38 34 THR B N 1
ATOM 838 C CA . THR B 1 35 ? -3.639 -6.487 5.347 1.00 10.75 34 THR B CA 1
ATOM 839 C C . THR B 1 35 ? -4.729 -7.451 5.812 1.00 10.13 34 THR B C 1
ATOM 840 O O . THR B 1 35 ? -4.462 -8.648 5.939 1.00 11.95 34 THR B O 1
ATOM 844 N N . ASP B 1 36 ? -5.944 -6.956 6.055 1.00 9.43 35 ASP B N 1
ATOM 845 C CA . ASP B 1 36 ? -7.067 -7.864 6.307 1.00 9.82 35 ASP B CA 1
ATOM 846 C C . ASP B 1 36 ? -7.275 -8.792 5.109 1.00 9.52 35 ASP B C 1
ATOM 847 O O . ASP B 1 36 ? -6.886 -8.464 3.993 1.00 9.87 35 ASP B O 1
ATOM 852 N N . SER B 1 37 ? -7.904 -9.940 5.343 1.00 10.64 36 SER B N 1
ATOM 853 C CA . SER B 1 37 ? -8.205 -10.876 4.266 1.00 10.39 36 SER B CA 1
ATOM 854 C C . SER B 1 37 ? -9.139 -10.245 3.238 1.00 9.64 36 SER B C 1
ATOM 855 O O . SER B 1 37 ? -9.868 -9.296 3.542 1.00 9.05 36 SER B O 1
ATOM 858 N N . ASP B 1 38 ? -9.140 -10.777 2.020 1.00 10.73 37 ASP B N 1
ATOM 859 C CA . ASP B 1 38 ? -10.033 -10.257 0.993 1.00 9.35 37 ASP B CA 1
ATOM 860 C C . ASP B 1 38 ? -11.490 -10.443 1.395 1.00 9.01 37 ASP B C 1
ATOM 861 O O . ASP B 1 38 ? -12.314 -9.605 1.082 1.00 8.41 37 ASP B O 1
ATOM 866 N N . GLN B 1 39 ? -11.806 -11.533 2.088 1.00 9.35 38 GLN B N 1
ATOM 867 C CA . GLN B 1 39 ? -13.176 -11.737 2.552 1.00 8.67 38 GLN B CA 1
ATOM 868 C C . GLN B 1 39 ? -13.577 -10.658 3.555 1.00 8.11 38 GLN B C 1
ATOM 869 O O . GLN B 1 39 ? -14.672 -10.098 3.473 1.00 7.35 38 GLN B O 1
ATOM 875 N N . LYS B 1 40 ? -12.695 -10.375 4.511 1.00 7.52 39 LYS B N 1
ATOM 876 C CA . LYS B 1 40 ? -12.989 -9.360 5.511 1.00 8.24 39 LYS B CA 1
ATOM 877 C C . LYS B 1 40 ? -13.095 -7.988 4.845 1.00 7.21 39 LYS B C 1
ATOM 878 O O . LYS B 1 40 ? -14.0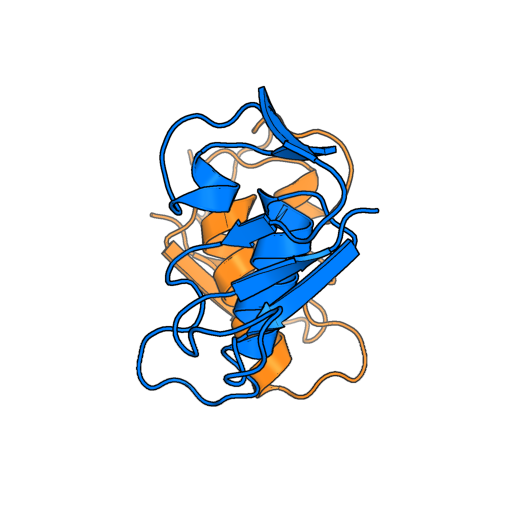12 -7.213 5.148 1.00 6.68 39 LYS B O 1
ATOM 884 N N . LYS B 1 41 ? -12.171 -7.675 3.939 1.00 6.75 40 LYS B N 1
ATOM 885 C CA . LYS B 1 41 ? -12.248 -6.420 3.192 1.00 7.53 40 LYS B CA 1
ATOM 886 C C . LYS B 1 41 ? -13.557 -6.312 2.416 1.00 6.78 40 LYS B C 1
ATOM 887 O O . LYS B 1 41 ? -14.156 -5.239 2.356 1.00 6.59 40 LYS B O 1
ATOM 893 N N . ALA B 1 42 ? -14.002 -7.411 1.807 1.00 6.81 41 ALA B N 1
ATOM 894 C CA . ALA B 1 42 ? -15.243 -7.396 1.043 1.00 7.12 41 ALA B CA 1
ATOM 895 C C . ALA B 1 42 ? -16.418 -7.056 1.958 1.00 7.20 41 ALA B C 1
ATOM 896 O O . ALA B 1 42 ? -17.310 -6.304 1.568 1.00 7.70 41 ALA B O 1
ATOM 898 N N . GLY B 1 43 ? -16.432 -7.605 3.172 1.00 7.15 42 GLY B N 1
ATOM 899 C CA . GLY B 1 43 ? -17.495 -7.307 4.116 1.00 7.49 42 GLY B CA 1
ATOM 900 C C . GLY B 1 43 ? -17.460 -5.871 4.600 1.00 6.46 42 GLY B C 1
ATOM 901 O O . GLY B 1 43 ? -18.497 -5.203 4.666 1.00 6.60 42 GLY B O 1
ATOM 902 N N . LYS B 1 44 ? -16.272 -5.381 4.929 1.00 6.21 43 LYS B N 1
ATOM 903 C CA . LYS B 1 44 ? -16.099 -3.987 5.305 1.00 6.01 43 LYS B CA 1
ATOM 904 C C . LYS B 1 44 ? -16.561 -3.054 4.201 1.00 5.66 43 LYS B C 1
ATOM 905 O O . LYS B 1 44 ? -17.291 -2.091 4.462 1.00 6.21 43 LYS B O 1
ATOM 911 N N . CYS B 1 45 ? -16.157 -3.326 2.965 1.00 5.52 44 CYS B N 1
ATOM 912 C CA . CYS B 1 45 ? -16.532 -2.477 1.855 1.00 5.53 44 CYS B CA 1
ATOM 913 C C . CYS B 1 45 ? -18.047 -2.516 1.603 1.00 5.33 44 CYS B C 1
ATOM 914 O O . CYS B 1 45 ? -18.686 -1.467 1.458 1.00 5.46 44 CYS B O 1
ATOM 91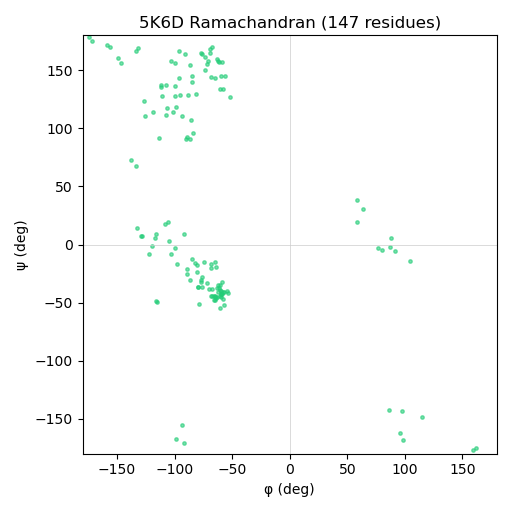7 N N . ASP B 1 46 ? -18.639 -3.704 1.550 1.00 5.57 45 ASP B N 1
ATOM 918 C CA . ASP B 1 46 ? -20.070 -3.761 1.282 1.00 6.50 45 ASP B CA 1
ATOM 919 C C . ASP B 1 46 ? -20.868 -3.012 2.349 1.00 5.61 45 ASP B C 1
ATOM 920 O O . ASP B 1 46 ? -21.806 -2.264 2.022 1.00 6.05 45 ASP B O 1
ATOM 925 N N . LYS B 1 47 ? -20.502 -3.187 3.619 1.00 5.79 46 LYS B N 1
ATOM 926 C CA . LYS B 1 47 ? -21.222 -2.528 4.702 1.00 5.89 46 LYS B CA 1
ATOM 927 C C . LYS B 1 47 ? -20.936 -1.014 4.717 1.00 5.98 46 LYS B C 1
ATOM 928 O O . LYS B 1 47 ? -21.800 -0.221 5.097 1.00 5.88 46 LYS B O 1
ATOM 934 N N . HIS B 1 48 ? -19.731 -0.604 4.331 1.00 5.64 47 HIS B N 1
ATOM 935 C CA . HIS B 1 48 ? -19.465 0.813 4.180 1.00 5.93 47 HIS B CA 1
ATOM 936 C C . HIS B 1 48 ? -20.406 1.389 3.124 1.00 5.37 47 HIS B C 1
ATOM 937 O O . HIS B 1 48 ? -21.018 2.451 3.296 1.00 5.75 47 HIS B O 1
ATOM 944 N N . CYS B 1 49 ? -20.542 0.666 2.023 1.00 5.19 48 CYS B N 1
ATOM 945 C CA . CYS B 1 49 ? -21.398 1.119 0.951 1.00 5.21 48 CYS B CA 1
ATOM 946 C C . CYS B 1 49 ? -22.857 1.224 1.365 1.00 5.74 48 CYS B C 1
ATOM 947 O O . CYS B 1 49 ? -23.499 2.229 1.053 1.00 6.49 48 CYS B O 1
ATOM 950 N N . THR B 1 50 ? -23.388 0.223 2.063 1.00 5.36 49 THR B N 1
ATOM 951 C CA . THR B 1 50 ? -24.802 0.271 2.426 1.00 5.93 49 THR B CA 1
ATOM 952 C C . THR B 1 50 ? -25.064 1.160 3.644 1.00 6.02 49 THR B C 1
ATOM 953 O O . THR B 1 50 ? -26.088 1.834 3.700 1.00 7.40 49 THR B O 1
ATOM 957 N N . GLY B 1 51 ? -24.162 1.157 4.621 1.00 5.94 50 GLY B N 1
ATOM 958 C CA . GLY B 1 51 ? -24.411 1.826 5.884 1.00 6.17 50 GLY B CA 1
ATOM 959 C C . GLY B 1 51 ? -23.823 3.213 6.030 1.00 5.77 50 GLY B C 1
ATOM 960 O O . GLY B 1 51 ? -24.243 3.957 6.902 1.00 6.58 50 GLY B O 1
ATOM 961 N N . VAL B 1 52 ? -22.867 3.564 5.169 1.00 5.68 51 VAL B N 1
ATOM 962 C CA . VAL B 1 52 ? -22.270 4.901 5.214 1.00 6.33 51 VAL B CA 1
ATOM 963 C C . VAL B 1 52 ? -22.586 5.664 3.923 1.00 5.87 51 VAL B C 1
ATOM 964 O O . VAL B 1 52 ? -23.078 6.791 3.976 1.00 7.14 51 VAL B O 1
ATOM 968 N N . CYS B 1 53 ? -22.369 5.046 2.764 1.00 5.78 52 CYS B N 1
ATOM 969 C CA . CYS B 1 53 ? -22.725 5.689 1.495 1.00 5.88 52 CYS B CA 1
ATOM 970 C C . CYS B 1 53 ? -24.217 5.570 1.165 1.00 5.64 52 CYS B C 1
ATOM 971 O O . CYS B 1 53 ? -24.712 6.310 0.320 1.00 6.76 52 CYS B O 1
ATOM 974 N N . LEU B 1 54 ? -24.912 4.640 1.816 1.00 5.70 53 LEU B N 1
ATOM 975 C CA . LEU B 1 54 ? -26.347 4.387 1.636 1.00 6.44 53 LEU B CA 1
ATOM 976 C C . LEU B 1 54 ? -26.666 3.908 0.214 1.00 6.06 53 LEU B C 1
ATOM 977 O O . LEU B 1 54 ? -27.766 4.125 -0.296 1.00 7.79 53 LEU B O 1
ATOM 982 N N . GLY B 1 55 ? -25.714 3.219 -0.405 1.00 5.90 54 GLY B N 1
ATOM 983 C CA . GLY B 1 55 ? -25.942 2.557 -1.680 1.00 6.72 54 GLY B CA 1
ATOM 984 C C . GLY B 1 55 ? -26.394 1.116 -1.521 1.00 5.68 54 GLY B C 1
ATOM 985 O O . GLY B 1 55 ? -26.698 0.649 -0.414 1.00 6.59 54 GLY B O 1
ATOM 986 N N . SER B 1 56 ? -26.444 0.396 -2.635 1.00 6.65 55 SER B N 1
ATOM 987 C CA . SER B 1 56 ? -26.942 -0.974 -2.626 1.00 7.79 55 SER B CA 1
ATOM 988 C C . SER B 1 56 ? -25.895 -1.982 -2.151 1.00 6.72 55 SER B C 1
ATOM 989 O O . SER B 1 56 ? -26.235 -3.070 -1.684 1.00 8.03 55 SER B O 1
ATOM 992 N N . GLY B 1 57 ? -24.619 -1.632 -2.285 1.00 7.30 56 GLY B N 1
ATOM 993 C CA . GLY B 1 57 ? -23.547 -2.547 -1.942 1.00 8.45 56 GLY B CA 1
ATOM 994 C C . GLY B 1 57 ? -22.292 -2.111 -2.654 1.00 7.38 56 GLY B C 1
ATOM 995 O O . GLY B 1 57 ? -22.283 -1.077 -3.321 1.00 8.70 56 GLY B O 1
ATOM 996 N N . GLY B 1 58 ? -21.215 -2.870 -2.517 1.00 6.37 57 GLY B N 1
ATOM 997 C CA . GLY B 1 58 ? -20.017 -2.540 -3.262 1.00 7.78 57 GLY B CA 1
ATOM 998 C C . GLY B 1 58 ? -18.947 -3.582 -3.088 1.00 7.21 57 GLY B C 1
ATOM 999 O O . GLY B 1 58 ? -19.134 -4.567 -2.362 1.00 7.91 57 GLY B O 1
ATOM 1000 N N . SER B 1 59 ? -17.825 -3.366 -3.760 1.00 7.08 58 SER B N 1
ATOM 1001 C CA . SER B 1 59 ? -16.717 -4.303 -3.695 1.00 8.08 58 SER B CA 1
ATOM 1002 C C . SER B 1 59 ? -15.403 -3.566 -3.855 1.00 6.62 58 SER B C 1
ATOM 1003 O O . SER B 1 59 ? -15.347 -2.457 -4.393 1.00 7.07 58 SER B O 1
ATOM 1006 N N . CYS B 1 60 ? -14.339 -4.217 -3.413 1.00 7.23 59 CYS B N 1
ATOM 1007 C CA . CYS B 1 60 ? -13.010 -3.651 -3.479 1.00 6.68 59 CYS B CA 1
ATOM 1008 C C . CYS B 1 60 ? -12.479 -3.618 -4.900 1.00 8.05 59 CYS B C 1
ATOM 1009 O O . CYS B 1 60 ? -12.862 -4.421 -5.759 1.00 8.68 59 CYS B O 1
ATOM 1012 N N . GLY B 1 61 ? -11.552 -2.707 -5.150 1.00 7.00 60 GLY B N 1
ATOM 1013 C CA . GLY B 1 61 ? -10.909 -2.650 -6.444 1.00 7.92 60 GLY B CA 1
ATOM 1014 C C . GLY B 1 61 ? -10.265 -3.969 -6.819 1.00 8.45 60 GLY B C 1
ATOM 1015 O O . GLY B 1 61 ? -9.753 -4.695 -5.960 1.00 9.73 60 GLY B O 1
ATOM 1016 N N . ASP B 1 62 ? -10.292 -4.286 -8.111 1.00 9.03 61 ASP B N 1
ATOM 1017 C CA . ASP B 1 62 ? -9.677 -5.511 -8.602 1.00 9.82 61 ASP B CA 1
ATOM 1018 C C . ASP B 1 62 ? -8.722 -5.229 -9.758 1.00 9.37 61 ASP B C 1
ATOM 1019 O O . ASP B 1 62 ? -8.207 -6.160 -10.369 1.00 11.96 61 ASP B O 1
ATOM 1024 N N . GLY B 1 63 ? -8.469 -3.954 -10.053 1.00 9.22 62 GLY B N 1
ATOM 1025 C CA . GLY B 1 63 ? -7.581 -3.586 -11.150 1.00 9.95 62 GLY B CA 1
ATOM 1026 C C . GLY B 1 63 ? -8.229 -3.484 -12.519 1.00 9.80 62 GLY B C 1
ATOM 1027 O O . GLY B 1 63 ? -7.560 -3.152 -13.493 1.00 10.92 62 GLY B O 1
ATOM 1028 N N . SER B 1 64 ? -9.523 -3.781 -12.593 1.00 9.73 63 SER B N 1
ATOM 1029 C CA . SER B 1 64 ? -10.283 -3.579 -13.819 1.00 11.06 63 SER B CA 1
ATOM 1030 C C . SER B 1 64 ? -10.540 -2.092 -14.026 1.00 10.94 63 SER B C 1
ATOM 1031 O O . SER B 1 64 ? -10.480 -1.304 -13.084 1.00 9.66 63 SER B O 1
ATOM 1034 N N . SER B 1 65 ? -10.867 -1.708 -15.253 1.00 12.79 64 SER B N 1
ATOM 1035 C CA . SER B 1 65 ? -11.187 -0.314 -15.530 1.00 13.45 64 SER B CA 1
ATOM 1036 C C . SER B 1 65 ? -12.362 0.158 -14.680 1.00 12.85 64 SER B C 1
ATOM 1037 O O . SER B 1 65 ? -12.435 1.314 -14.275 1.00 14.90 64 SER B O 1
ATOM 1040 N N . GLN B 1 66 ? -13.275 -0.761 -14.399 1.00 13.05 65 GLN B N 1
ATOM 1041 C CA . GLN B 1 66 ? -14.446 -0.468 -13.593 1.00 14.55 65 GLN B CA 1
ATOM 1042 C C . GLN B 1 66 ? -14.081 -0.171 -12.127 1.00 11.61 65 GLN B C 1
ATOM 1043 O O . GLN B 1 66 ? -14.680 0.709 -11.495 1.00 13.69 65 GLN B O 1
ATOM 1049 N N . LYS B 1 67 ? -13.107 -0.904 -11.594 1.00 9.83 66 LYS B N 1
ATOM 1050 C CA . LYS B 1 67 ? -12.717 -0.832 -10.185 1.00 9.15 66 LYS B CA 1
ATOM 1051 C C . LYS B 1 67 ? -11.185 -0.866 -10.087 1.00 7.95 66 LYS B C 1
ATOM 1052 O O . LYS B 1 67 ? -10.602 -1.870 -9.683 1.00 8.46 66 LYS B O 1
ATOM 1058 N N . PRO B 1 68 ? -10.527 0.236 -10.458 1.00 7.79 67 PRO B N 1
ATOM 1059 C CA . PRO B 1 68 ? -9.095 0.117 -10.752 1.00 8.98 67 PRO B CA 1
ATOM 1060 C C . PRO B 1 68 ? -8.166 0.017 -9.553 1.00 8.21 67 PRO B C 1
ATOM 1061 O O . PRO B 1 68 ? -7.120 -0.622 -9.666 1.00 9.52 67 PRO B O 1
ATOM 1065 N N . ASN B 1 69 ? -8.515 0.652 -8.442 1.00 8.26 68 ASN B N 1
ATOM 1066 C CA . ASN B 1 69 ? -7.604 0.770 -7.316 1.00 8.43 68 ASN B CA 1
ATOM 1067 C C . ASN B 1 69 ? -7.954 -0.235 -6.221 1.00 9.06 68 ASN B C 1
ATOM 1068 O O . ASN B 1 69 ? -9.009 -0.150 -5.590 1.00 8.32 68 ASN B O 1
ATOM 1073 N N . LYS B 1 70 ? -7.057 -1.180 -5.985 1.00 10.06 69 LYS B N 1
ATOM 1074 C CA . LYS B 1 70 ? -7.295 -2.233 -5.005 1.00 10.46 69 LYS B CA 1
ATOM 1075 C C . LYS B 1 70 ? -7.407 -1.715 -3.568 1.00 9.61 69 LYS B C 1
ATOM 1076 O O . LYS B 1 70 ? -7.891 -2.428 -2.685 1.00 11.01 69 LYS B O 1
ATOM 1082 N N . GLU B 1 71 ? -6.981 -0.482 -3.323 1.00 10.03 70 GLU B N 1
ATOM 1083 C CA . GLU B 1 71 ? -7.136 0.107 -1.995 1.00 11.13 70 GLU B CA 1
ATOM 1084 C C . GLU B 1 71 ? -8.520 0.691 -1.769 1.00 9.05 70 GLU B C 1
ATOM 1085 O O . GLU B 1 71 ? -8.899 0.979 -0.631 1.00 9.88 70 GLU B O 1
ATOM 1091 N N . ASP B 1 72 ? -9.262 0.881 -2.853 1.00 7.73 71 ASP B N 1
ATOM 1092 C CA . ASP B 1 72 ? -10.537 1.569 -2.773 1.00 7.32 71 ASP B CA 1
ATOM 1093 C C . ASP B 1 72 ? -11.722 0.615 -2.833 1.00 6.85 71 ASP B C 1
ATOM 1094 O O . ASP B 1 72 ? -11.620 -0.504 -3.343 1.00 7.44 71 ASP B O 1
ATOM 1099 N N . CYS B 1 73 ? -12.845 1.102 -2.317 1.00 6.50 72 CYS B N 1
ATOM 1100 C CA . CYS B 1 73 ? -14.117 0.396 -2.298 1.00 5.89 72 CYS B CA 1
ATOM 1101 C C . CYS B 1 73 ? -15.076 1.113 -3.246 1.00 6.51 72 CYS B C 1
ATOM 1102 O O . CYS B 1 73 ? -15.242 2.329 -3.151 1.00 7.55 72 CYS B O 1
ATOM 1105 N N . TYR B 1 74 ? -15.683 0.366 -4.163 1.00 5.35 73 TYR B N 1
ATOM 1106 C CA . TYR B 1 74 ? -16.526 0.937 -5.205 1.00 6.03 73 TYR B CA 1
ATOM 1107 C C . TYR B 1 74 ? -17.978 0.615 -4.901 1.00 5.81 73 TYR B C 1
ATOM 1108 O O . TYR B 1 74 ? -18.389 -0.548 -4.933 1.00 6.79 73 TYR B O 1
ATOM 1117 N N . CYS B 1 75 ? -18.744 1.645 -4.560 1.00 5.60 74 CYS B N 1
ATOM 1118 C CA . CYS B 1 75 ? -20.120 1.483 -4.098 1.00 5.98 74 CYS B CA 1
ATOM 1119 C C . CYS B 1 75 ? -21.136 1.750 -5.194 1.00 6.39 74 CYS B C 1
ATOM 1120 O O . CYS B 1 75 ? -21.102 2.794 -5.848 1.00 9.05 74 CYS B O 1
ATOM 1123 N N . LYS B 1 76 ? -22.045 0.807 -5.392 1.00 6.50 75 LYS B N 1
ATOM 1124 C CA . LYS B 1 76 ? -23.142 0.954 -6.335 1.00 6.55 75 LYS B CA 1
ATOM 1125 C C . LYS B 1 76 ? -24.320 1.676 -5.707 1.00 6.74 75 LYS B C 1
ATOM 1126 O O . LYS B 1 76 ? -24.629 1.499 -4.522 1.00 6.49 75 LYS B O 1
ATOM 1132 N N . SER B 1 77 ? -24.996 2.476 -6.524 1.00 7.74 76 SER B N 1
ATOM 1133 C CA . SER B 1 77 ? -26.176 3.208 -6.090 1.00 7.32 76 SER B CA 1
ATOM 1134 C C . SER B 1 77 ? -27.355 2.310 -5.790 1.00 7.27 76 SER B C 1
ATOM 1135 O O . SER B 1 77 ? -27.365 1.116 -6.117 1.00 7.72 76 SER B O 1
ATOM 1138 N N . LYS B 1 78 ? -28.371 2.916 -5.188 1.00 7.03 77 LYS B N 1
ATOM 1139 C CA . LYS B 1 78 ? -29.688 2.319 -5.141 1.00 7.55 77 LYS B CA 1
ATOM 1140 C C . LYS B 1 78 ? -30.350 2.428 -6.509 1.00 10.28 77 LYS B C 1
ATOM 1141 O O . LYS B 1 78 ? -29.777 2.938 -7.474 1.00 9.96 77 LYS B O 1
#

Nearest PDB structures (foldseek):
  5k6d-assembly1_A  TM=1.013E+00  e=4.735E-16  Xenopsylla cheopis
  5k6d-assembly1_A  TM=9.873E-01  e=1.270E-15  Xenopsylla cheopis

GO terms:
  GO:0044493 venom-mediated inhibition of voltage-gated sodium channel activity (P, IDA)
  GO:0019871 sodium channel inhibitor activity (F, IDA)

Solvent-accessible surface area: 8494 Å² total; per-residue (Å²): 66,114,1,3,40,35,0,41,102,36,118,36,104,130,119,45,65,65,106,49,34,167,44,44,0,56,0,130,18,22,0,132,53,146,60,49,120,85,54,30,25,0,33,0,39,24,5,0,44,8,12,1,55,1,65,9,20,49,29,11,96,57,46,119,113,38,78,60,152,82,11,0,11,0,124,43,192,160,44,116,2,5,43,33,0,34,92,38,113,41,127,118,132,50,87,73,105,22,54,125,22,58,0,54,0,135,14,28,2,129,51,143,55,49,120,84,53,29,28,0,33,0,50,38,2,0,46,10,15,1,81,3,62,8,17,41,26,10,81,47,39,103,130,56,78,62,139,95,12,0,14,0,133,39,184

Sequence (155 aa):
WKVSERCLKGHGKKFFQADQEIGNGLATAKGQCKGTDSDQKKKAGKCDKHCTGVCLGSGGSCGDGSSSQKPNKEDCYCKSKMWKVSERCLKGHGKFQADQEIGNGLATAKGQCKGTDSDQKKAGKCDKHCTGVCLGSGGSCGDGSSQKPNKEDCYCKSK

B-factor: mean 13.93, std 7.24, range [5.19, 43.82]

Radius of gyration: 15.0 Å; Cα contacts (8 Å, |Δi|>4): 423; chains: 2; bounding box: 31×35×45 Å

Secondary structure (DSSP, 8-state):
-EE-HHHHHSSS--S--EE-TTS-EEETTTT-SSS-HHHHHHHHHHHHHHTS-SSEEEE--SSSSS--TTSEEEEP-/-EEEEHHHHHSSS--SEEEEETTSEEEETTTT-SSS-HHHHHHHHHHHHHHTS-SSEEEE--SSSSS--TTSEEEEP-

Organism: Xenopsylla cheopis (NCBI:txid163159)